Protein AF-A0A1A8U223-F1 (afdb_monomer)

Secondary structure (DSSP, 8-state):
--GGGSS-EEEEETTEEEEEE-HHHHHHTTSHHHHHHHHTTS--

Nearest PDB structures (foldseek):
  6p7f-assembly1_A  TM=9.847E-01  e=8.383E-04  Homo sapiens
  6bzr-assembly1_B  TM=9.798E-01  e=1.384E-03  Homo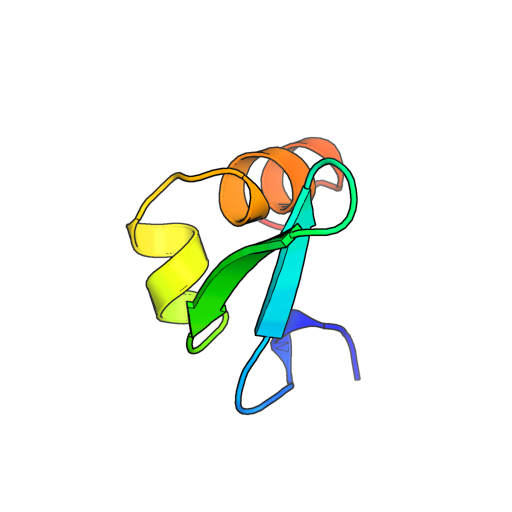 sapiens
  6bzr-assembly2_A  TM=9.770E-01  e=1.486E-03  Homo sapiens
  6par-assembly3_E  TM=9.134E-01  e=4.612E-02  Novosphingobium aromaticivorans DSM 12444
  5kpi-assembly2_B  TM=9.058E-01  e=1.673E-01  Mus musculus

pLDDT: mean 88.46, std 8.79, range [55.91, 95.38]

Foldseek 3Di:
DDLLPDQWDFDDDPNDTPDIGHLVVVCVVCDPSVVVCVVVVNHD

Solvent-accessible surface area (backbone atoms only — not comparable to full-atom values): 2774 Å² total; per-residue (Å²): 137,54,82,75,73,42,82,60,44,79,40,74,51,98,92,37,83,72,44,76,43,33,44,69,58,38,45,73,67,61,42,70,62,25,52,56,32,37,76,69,71,74,48,134

Mean predicted aligned error: 3.88 Å

Radius of gyration: 9.83 Å; Cα contacts (8 Å, |Δi|>4): 54; chains: 1; bounding box: 22×24×19 Å

Organism: Nothobran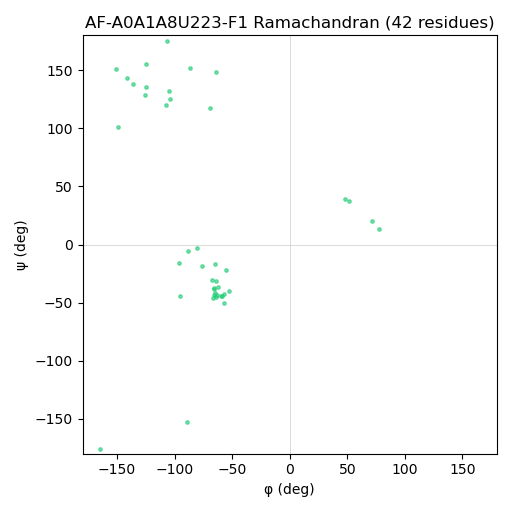chius furzeri (NCBI:txid105023)

InterPro domains:
  IPR027417 P-loop containing nucleoside triphosphate hydrolase [G3DSA:3.40.50.300] (1-42)

Sequence (44 aa):
NTIMDYTRVLVLDKGRVAEFDTPTNLISRRGIFYGMAKDAGLAQ

Structure (mmCIF, N/CA/C/O backbone):
data_AF-A0A1A8U223-F1
#
_entry.id   AF-A0A1A8U223-F1
#
loop_
_atom_site.group_PDB
_atom_site.id
_atom_site.type_symbol
_atom_site.label_atom_id
_atom_site.label_alt_id
_atom_site.label_comp_id
_atom_site.label_asym_id
_atom_site.label_entity_id
_atom_site.label_seq_id
_atom_site.pdbx_PDB_ins_code
_atom_site.Cartn_x
_atom_site.Cartn_y
_atom_site.Cartn_z
_atom_site.occupancy
_atom_site.B_iso_or_equiv
_atom_site.auth_seq_id
_atom_site.auth_comp_id
_atom_site.auth_asym_id
_atom_site.auth_atom_id
_atom_site.pdbx_PDB_model_num
ATOM 1 N N . ASN A 1 1 ? 17.020 5.389 3.026 1.00 55.91 1 ASN A N 1
ATOM 2 C CA . ASN A 1 1 ? 16.723 4.031 3.530 1.00 55.91 1 ASN A CA 1
ATOM 3 C C . ASN A 1 1 ? 15.338 4.000 4.164 1.00 55.91 1 ASN A C 1
ATOM 5 O O . ASN A 1 1 ? 15.207 3.852 5.373 1.00 55.91 1 ASN A O 1
ATOM 9 N N . THR A 1 2 ? 14.304 4.186 3.349 1.00 75.12 2 THR A N 1
ATOM 10 C CA . THR A 1 2 ? 12.885 4.072 3.718 1.00 75.12 2 THR A CA 1
ATOM 11 C C . THR A 1 2 ? 12.298 2.792 3.126 1.00 75.12 2 THR A C 1
ATOM 13 O O . THR A 1 2 ? 12.965 2.109 2.353 1.00 75.12 2 THR A O 1
ATOM 16 N N . ILE A 1 3 ? 11.040 2.469 3.445 1.00 72.44 3 ILE A N 1
ATOM 17 C CA . ILE A 1 3 ? 10.335 1.304 2.875 1.00 72.44 3 ILE A CA 1
ATOM 18 C C . ILE A 1 3 ? 10.306 1.311 1.331 1.00 72.44 3 ILE A C 1
ATOM 20 O O . ILE A 1 3 ? 10.164 0.261 0.712 1.00 72.44 3 ILE A O 1
ATOM 24 N N . MET A 1 4 ? 10.475 2.488 0.721 1.00 76.44 4 MET A N 1
ATOM 25 C CA . MET A 1 4 ? 10.503 2.694 -0.726 1.00 76.44 4 MET A CA 1
ATOM 26 C C . MET A 1 4 ? 11.820 2.259 -1.384 1.00 76.44 4 MET A C 1
ATOM 28 O O . MET A 1 4 ? 11.838 2.035 -2.590 1.00 76.44 4 MET A O 1
ATOM 32 N N . ASP A 1 5 ? 12.897 2.103 -0.606 1.00 79.38 5 ASP A N 1
ATOM 33 C CA . ASP A 1 5 ? 14.228 1.731 -1.112 1.00 79.38 5 ASP A CA 1
ATOM 34 C C . ASP A 1 5 ? 14.429 0.205 -1.176 1.00 79.38 5 ASP A C 1
ATOM 36 O O . ASP A 1 5 ? 15.458 -0.281 -1.647 1.00 79.38 5 ASP A O 1
ATOM 40 N N . TYR A 1 6 ? 13.467 -0.573 -0.674 1.00 82.88 6 TYR A N 1
ATOM 41 C CA . TYR A 1 6 ? 13.570 -2.027 -0.616 1.00 82.88 6 TYR A CA 1
ATOM 42 C C . TYR A 1 6 ? 13.097 -2.692 -1.905 1.00 82.88 6 TYR A C 1
ATOM 44 O O . TYR A 1 6 ? 12.200 -2.228 -2.606 1.00 82.88 6 TYR A O 1
ATOM 52 N N . THR A 1 7 ? 13.674 -3.860 -2.177 1.00 84.56 7 THR A N 1
ATOM 53 C CA . THR A 1 7 ? 13.398 -4.638 -3.387 1.00 84.56 7 THR A CA 1
ATOM 54 C C . THR A 1 7 ? 11.972 -5.184 -3.416 1.00 84.56 7 THR A C 1
ATOM 56 O O . THR A 1 7 ? 11.411 -5.354 -4.494 1.00 84.56 7 THR A O 1
ATOM 59 N N . ARG A 1 8 ? 11.381 -5.482 -2.251 1.00 90.56 8 ARG A N 1
ATOM 60 C CA . ARG A 1 8 ? 10.000 -5.963 -2.090 1.00 90.56 8 ARG A CA 1
ATOM 61 C C . ARG A 1 8 ? 9.430 -5.531 -0.744 1.00 90.56 8 ARG A C 1
ATOM 63 O O . ARG A 1 8 ? 10.166 -5.421 0.232 1.00 90.56 8 ARG A O 1
ATOM 70 N N . VAL A 1 9 ? 8.115 -5.362 -0.697 1.00 92.19 9 VAL A N 1
ATOM 71 C CA . VAL A 1 9 ? 7.338 -4.985 0.484 1.00 92.19 9 VAL A CA 1
ATOM 72 C C . VAL A 1 9 ? 6.251 -6.026 0.721 1.00 92.19 9 VAL A C 1
ATOM 74 O O . VAL A 1 9 ? 5.571 -6.443 -0.214 1.00 92.19 9 VAL A O 1
ATOM 77 N N . LEU A 1 10 ? 6.093 -6.431 1.982 1.00 93.44 10 LEU A N 1
ATOM 78 C CA . LEU A 1 10 ? 5.025 -7.307 2.454 1.00 93.44 10 LEU A CA 1
ATOM 79 C C . LEU A 1 10 ? 4.031 -6.490 3.279 1.00 93.44 10 LEU A C 1
ATOM 81 O O . LEU A 1 10 ? 4.400 -5.924 4.306 1.00 93.44 10 LEU A O 1
ATOM 85 N N . VAL A 1 11 ? 2.774 -6.462 2.852 1.00 93.19 11 VAL A N 1
ATOM 86 C CA . VAL A 1 11 ? 1.674 -5.837 3.588 1.00 93.19 11 VAL A CA 1
ATOM 87 C C . VAL A 1 11 ? 0.842 -6.927 4.243 1.00 93.19 11 VAL A C 1
ATOM 89 O O . VAL A 1 11 ? 0.366 -7.849 3.575 1.00 93.19 11 VAL A O 1
ATOM 92 N N . LEU A 1 12 ? 0.660 -6.810 5.556 1.00 94.94 12 LEU A N 1
ATOM 93 C CA . LEU A 1 12 ? -0.193 -7.690 6.343 1.00 94.94 12 LEU A CA 1
ATOM 94 C C . LEU A 1 12 ? -1.493 -6.967 6.699 1.00 94.94 12 LEU A C 1
ATOM 96 O O . LEU A 1 12 ? -1.452 -5.853 7.212 1.00 94.94 12 LEU A O 1
ATOM 100 N N . ASP A 1 13 ? -2.627 -7.631 6.490 1.00 93.88 13 ASP A N 1
ATOM 101 C CA . ASP A 1 13 ? -3.932 -7.207 7.000 1.00 93.88 13 ASP A CA 1
ATOM 102 C C . ASP A 1 13 ? -4.557 -8.351 7.805 1.00 93.88 13 ASP A C 1
ATOM 104 O O . ASP A 1 13 ? -4.611 -9.496 7.349 1.00 93.88 13 ASP A O 1
ATOM 108 N N . LYS A 1 14 ? -4.994 -8.056 9.035 1.00 93.81 14 LYS A N 1
ATOM 109 C CA . LYS A 1 14 ? -5.654 -9.016 9.947 1.00 93.81 14 LYS A CA 1
ATOM 110 C C . LYS A 1 14 ? -4.920 -10.362 10.083 1.00 93.81 14 LYS A C 1
ATOM 112 O O . LYS A 1 14 ? -5.538 -11.425 10.129 1.00 93.81 14 LYS A O 1
ATOM 117 N N . GLY A 1 15 ? -3.589 -10.317 10.134 1.00 94.88 15 GLY A N 1
ATOM 118 C CA . GLY A 1 15 ? -2.740 -11.504 10.290 1.00 94.88 15 GLY A CA 1
ATOM 119 C C . GLY A 1 15 ? -2.564 -12.342 9.020 1.00 94.88 15 GLY A C 1
ATOM 120 O O . GLY A 1 15 ? -2.084 -13.470 9.102 1.00 94.88 15 GLY A O 1
ATOM 121 N N . ARG A 1 16 ? -2.940 -11.822 7.848 1.00 95.38 16 ARG A N 1
ATOM 122 C CA . ARG A 1 16 ? -2.730 -12.469 6.547 1.00 95.38 16 ARG A CA 1
ATOM 123 C C . ARG A 1 16 ? -1.969 -11.553 5.603 1.00 95.38 16 ARG A C 1
ATOM 125 O O . ARG 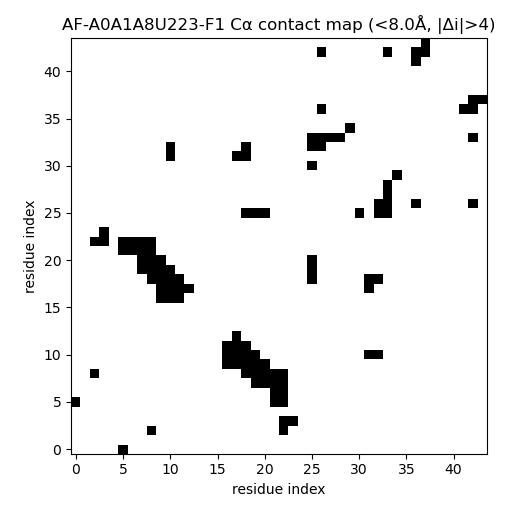A 1 16 ? -2.019 -10.335 5.734 1.00 95.38 16 ARG A O 1
ATOM 132 N N . VAL A 1 17 ? -1.281 -12.150 4.633 1.00 94.31 17 VAL A N 1
ATOM 133 C CA . VAL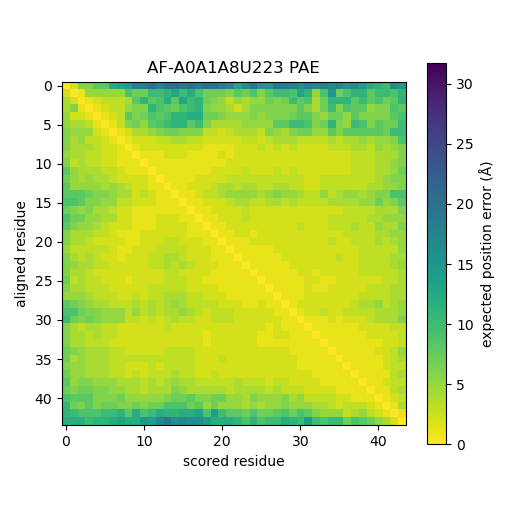 A 1 17 ? -0.633 -11.403 3.551 1.00 94.31 17 VAL A CA 1
ATOM 134 C C . VAL A 1 17 ? -1.707 -10.816 2.647 1.00 94.31 17 VAL A C 1
ATOM 136 O O . VAL A 1 17 ? -2.473 -11.559 2.039 1.00 94.31 17 VAL A O 1
ATOM 139 N N . ALA A 1 18 ? -1.754 -9.491 2.582 1.00 95.06 18 ALA A N 1
ATOM 140 C CA . ALA A 1 18 ? -2.668 -8.757 1.723 1.00 95.06 18 ALA A CA 1
ATOM 141 C C . ALA A 1 18 ? -1.999 -8.386 0.394 1.00 95.06 18 ALA A C 1
ATOM 143 O O . ALA A 1 18 ? -2.580 -8.583 -0.670 1.00 95.06 18 ALA A O 1
ATOM 144 N N . GLU A 1 19 ? -0.755 -7.900 0.443 1.00 95.19 19 GLU A N 1
ATOM 145 C CA . GLU A 1 19 ? 0.016 -7.517 -0.742 1.00 95.19 19 GLU A CA 1
ATOM 146 C C . GLU A 1 19 ? 1.486 -7.917 -0.581 1.00 95.19 19 GLU A C 1
ATOM 148 O O . GLU A 1 19 ? 2.049 -7.845 0.512 1.00 95.19 19 GLU A O 1
ATOM 153 N N . PHE A 1 20 ? 2.116 -8.346 -1.675 1.00 95.06 20 PHE A N 1
ATOM 154 C CA . PHE A 1 20 ? 3.540 -8.665 -1.696 1.00 95.06 20 PHE A CA 1
ATOM 155 C C . PHE A 1 20 ? 4.137 -8.391 -3.076 1.00 95.06 20 PHE A C 1
ATOM 157 O O . PHE A 1 20 ? 3.949 -9.181 -4.002 1.00 95.06 20 PHE A O 1
ATOM 164 N N . ASP A 1 21 ? 4.823 -7.259 -3.232 1.00 94.56 21 ASP A N 1
ATOM 165 C CA . ASP A 1 21 ? 5.474 -6.866 -4.491 1.00 94.56 21 ASP A CA 1
ATOM 166 C C . ASP A 1 21 ? 6.493 -5.730 -4.263 1.00 94.56 21 ASP A C 1
ATOM 168 O O . ASP A 1 21 ? 6.742 -5.326 -3.128 1.00 94.56 21 ASP A O 1
ATOM 172 N N . THR A 1 22 ? 7.105 -5.209 -5.326 1.00 93.31 22 THR A N 1
ATOM 173 C CA . THR A 1 22 ? 7.944 -4.003 -5.279 1.00 93.31 22 THR A CA 1
ATOM 174 C C . THR A 1 22 ? 7.116 -2.768 -4.878 1.00 93.31 22 THR A C 1
ATOM 176 O O . THR A 1 22 ? 5.942 -2.676 -5.252 1.00 93.31 22 THR A O 1
ATOM 179 N N . PRO A 1 23 ? 7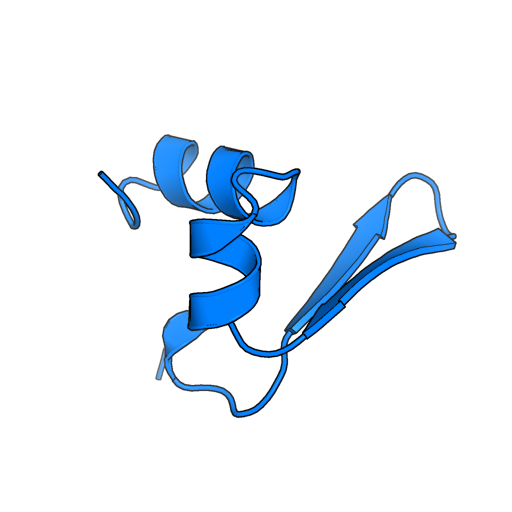.698 -1.775 -4.173 1.00 90.50 23 PRO A N 1
ATOM 180 C CA . PRO A 1 23 ? 6.981 -0.555 -3.784 1.00 90.50 23 PRO A CA 1
ATOM 181 C C . PRO A 1 23 ? 6.303 0.148 -4.969 1.00 90.50 23 PRO A C 1
ATOM 183 O O . PRO A 1 23 ? 5.164 0.597 -4.867 1.00 90.50 23 PRO A O 1
ATOM 186 N N . THR A 1 24 ? 6.976 0.193 -6.122 1.00 90.94 24 THR A N 1
ATOM 187 C CA . THR A 1 2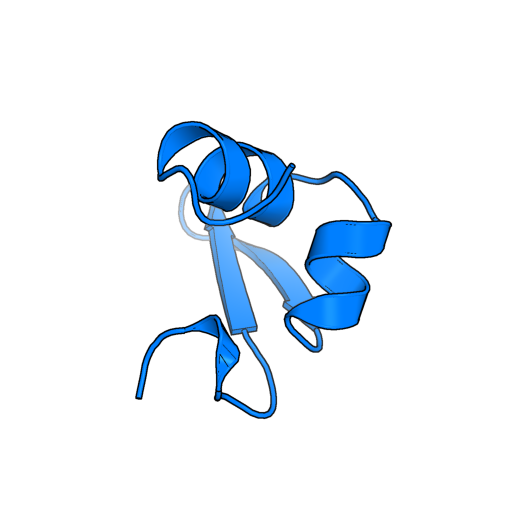4 ? 6.470 0.820 -7.351 1.00 90.94 24 THR A CA 1
ATOM 188 C C . THR A 1 24 ? 5.218 0.115 -7.873 1.00 90.94 24 THR A C 1
ATOM 190 O O . THR A 1 24 ? 4.235 0.776 -8.214 1.00 90.94 24 THR A O 1
ATOM 193 N N . ASN A 1 25 ? 5.216 -1.223 -7.877 1.00 93.50 25 ASN A N 1
ATOM 194 C CA . ASN A 1 25 ? 4.048 -2.009 -8.270 1.00 93.50 25 ASN A CA 1
ATOM 195 C C . ASN A 1 25 ? 2.892 -1.807 -7.288 1.00 93.50 25 ASN A C 1
ATOM 197 O O . ASN A 1 25 ? 1.753 -1.622 -7.712 1.00 93.50 25 ASN A O 1
ATOM 201 N N . LEU A 1 26 ? 3.173 -1.807 -5.984 1.00 92.75 26 LEU A N 1
ATOM 202 C CA . LEU A 1 26 ? 2.148 -1.627 -4.957 1.00 92.75 26 LEU A CA 1
ATOM 203 C C . LEU A 1 26 ? 1.508 -0.228 -4.997 1.00 92.75 26 LEU A C 1
ATOM 205 O O . LEU A 1 26 ? 0.291 -0.110 -4.855 1.00 92.75 26 LEU A O 1
ATOM 209 N N . ILE A 1 27 ? 2.289 0.821 -5.278 1.00 91.62 27 ILE A N 1
ATOM 210 C CA . ILE A 1 27 ? 1.761 2.176 -5.512 1.00 91.62 27 ILE A CA 1
ATOM 211 C C . ILE A 1 27 ? 0.886 2.216 -6.765 1.00 91.62 27 ILE A C 1
ATOM 213 O O . ILE A 1 27 ? -0.213 2.767 -6.727 1.00 91.62 27 ILE A O 1
ATOM 217 N N . SER A 1 28 ? 1.336 1.607 -7.867 1.00 91.19 28 SER A N 1
ATOM 218 C CA . SER A 1 28 ? 0.581 1.586 -9.126 1.00 91.19 28 SER A CA 1
ATOM 219 C C . SER A 1 28 ? -0.763 0.862 -8.993 1.00 91.19 28 SER A C 1
ATOM 221 O O . SER A 1 28 ? -1.764 1.321 -9.542 1.00 91.19 28 SER A O 1
ATOM 223 N N . ARG A 1 29 ? -0.816 -0.214 -8.195 1.00 92.12 29 ARG A N 1
ATOM 224 C CA . ARG A 1 29 ? -2.048 -0.963 -7.895 1.00 92.12 29 ARG A CA 1
ATOM 225 C C . ARG A 1 29 ? -3.081 -0.153 -7.108 1.00 92.12 29 ARG A C 1
ATOM 227 O O . ARG A 1 29 ? -4.239 -0.556 -7.073 1.00 92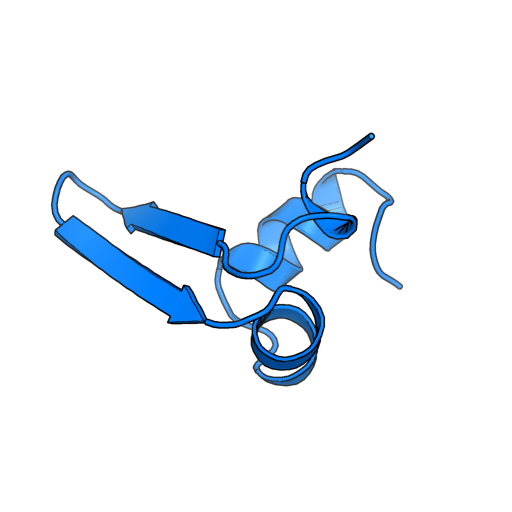.12 29 ARG A O 1
ATOM 234 N N . ARG A 1 30 ? -2.678 0.960 -6.479 1.00 90.19 30 ARG A N 1
ATOM 235 C CA . ARG A 1 30 ? -3.535 1.807 -5.631 1.00 90.19 30 ARG A CA 1
ATOM 236 C C . ARG A 1 30 ? -4.286 1.021 -4.540 1.00 90.19 30 ARG A C 1
ATOM 238 O O . ARG A 1 30 ? -5.438 1.319 -4.238 1.00 90.19 30 ARG A O 1
ATOM 245 N N . GLY A 1 31 ? -3.6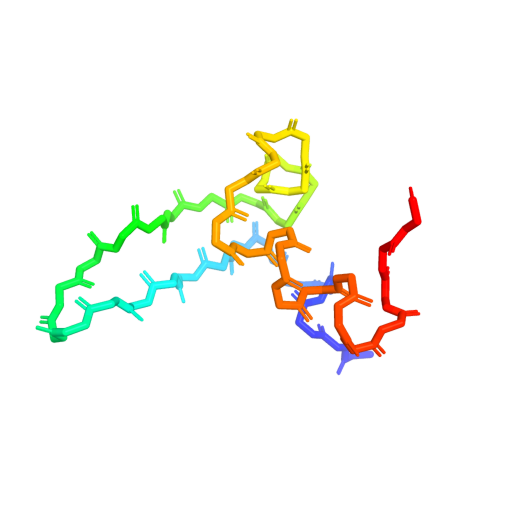21 0.014 -3.969 1.00 92.88 31 GLY A N 1
ATOM 246 C CA . GLY A 1 31 ? -4.149 -0.840 -2.902 1.00 92.88 31 GLY A CA 1
ATOM 247 C C . GLY A 1 31 ? -3.884 -0.306 -1.489 1.00 92.88 31 GLY A C 1
ATOM 248 O O . GLY A 1 31 ? -3.722 0.899 -1.283 1.00 92.88 31 GLY A O 1
ATOM 249 N N . ILE A 1 32 ? -3.805 -1.207 -0.507 1.00 94.12 32 ILE A N 1
ATOM 250 C CA . ILE A 1 32 ? -3.584 -0.880 0.913 1.00 94.12 32 ILE A CA 1
ATOM 251 C C . ILE A 1 32 ? -2.266 -0.124 1.081 1.00 94.12 32 ILE A C 1
ATOM 253 O O . ILE A 1 32 ? -2.226 0.904 1.757 1.00 94.12 32 ILE A O 1
ATOM 257 N N . PHE A 1 33 ? -1.199 -0.588 0.421 1.00 93.12 33 PHE A N 1
ATOM 258 C CA . PHE A 1 33 ? 0.095 0.087 0.464 1.00 93.12 33 PHE A CA 1
ATOM 259 C C . PHE A 1 33 ? 0.026 1.537 -0.012 1.00 93.12 33 PHE A C 1
ATOM 261 O O . PHE A 1 33 ? 0.604 2.419 0.618 1.00 93.12 33 PHE A O 1
ATOM 268 N N . TYR A 1 34 ? -0.704 1.797 -1.098 1.00 93.88 34 TYR A N 1
ATOM 269 C CA . TYR A 1 34 ? -0.873 3.149 -1.622 1.00 93.88 34 TYR A CA 1
ATOM 270 C C . TYR A 1 34 ? -1.640 4.043 -0.646 1.00 93.88 34 TYR A C 1
ATOM 272 O O . TYR A 1 34 ? -1.236 5.183 -0.450 1.00 93.88 34 TYR A O 1
ATOM 280 N N . GLY A 1 35 ? -2.698 3.530 -0.008 1.00 93.31 35 GLY A N 1
ATOM 281 C CA . GLY A 1 35 ? -3.421 4.260 1.038 1.00 93.31 35 GLY A CA 1
ATOM 282 C C . GLY A 1 35 ? -2.494 4.673 2.180 1.00 93.31 35 GLY A C 1
ATOM 283 O O . GLY A 1 35 ? -2.388 5.855 2.486 1.00 93.31 35 GLY A O 1
ATOM 284 N N . MET A 1 36 ? -1.718 3.723 2.712 1.00 91.50 36 MET A N 1
ATOM 285 C CA . MET A 1 36 ? -0.728 4.005 3.758 1.00 91.50 36 MET A CA 1
ATOM 286 C C . MET A 1 36 ? 0.332 5.018 3.304 1.00 91.50 36 MET A C 1
ATOM 288 O O . MET A 1 36 ? 0.673 5.935 4.047 1.00 91.50 36 MET A O 1
ATOM 292 N N . ALA A 1 37 ? 0.856 4.868 2.084 1.00 90.44 37 ALA A N 1
ATOM 293 C CA . ALA A 1 37 ? 1.863 5.773 1.539 1.00 90.44 37 ALA A CA 1
ATOM 294 C C . ALA A 1 37 ? 1.301 7.185 1.324 1.00 90.44 37 ALA A C 1
ATOM 296 O O . ALA A 1 37 ? 1.988 8.164 1.599 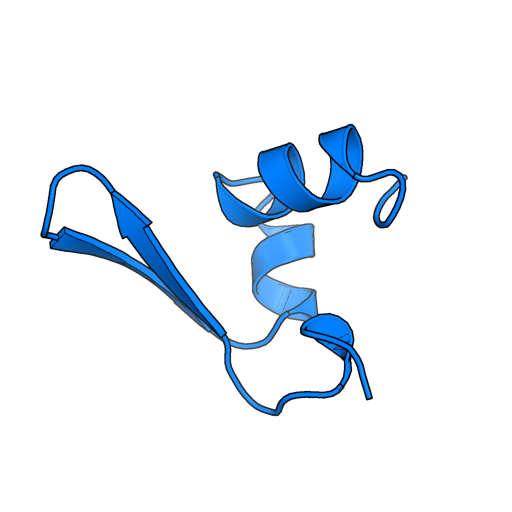1.00 90.44 37 ALA A O 1
ATOM 297 N N . LYS A 1 38 ? 0.050 7.302 0.876 1.00 91.12 38 LYS A N 1
ATOM 298 C CA . LYS A 1 38 ? -0.641 8.579 0.699 1.00 91.12 38 LYS A CA 1
ATOM 299 C C . LYS A 1 38 ? -0.900 9.266 2.038 1.00 91.12 38 LYS A C 1
ATOM 301 O O . LYS A 1 38 ? -0.593 10.448 2.172 1.00 91.12 38 LYS A O 1
ATOM 306 N N . ASP A 1 39 ? -1.395 8.530 3.029 1.00 90.88 39 ASP A N 1
ATOM 307 C CA . ASP A 1 39 ? -1.660 9.055 4.373 1.00 90.88 39 ASP A CA 1
ATOM 308 C C . ASP A 1 39 ? -0.366 9.506 5.071 1.00 90.88 39 ASP A C 1
ATOM 310 O O . ASP A 1 39 ? -0.360 10.483 5.816 1.00 90.88 39 ASP A O 1
ATOM 314 N N . ALA A 1 40 ? 0.753 8.840 4.773 1.00 87.56 40 ALA A N 1
ATOM 315 C CA . ALA A 1 40 ? 2.085 9.218 5.240 1.00 87.56 40 ALA A CA 1
ATOM 316 C C . ALA A 1 40 ? 2.740 10.361 4.434 1.00 87.56 40 ALA A C 1
ATOM 318 O O . ALA A 1 40 ? 3.851 10.773 4.766 1.00 87.56 40 ALA A O 1
ATOM 319 N N . GLY A 1 41 ? 2.103 10.861 3.366 1.00 85.75 41 GLY A N 1
ATOM 320 C CA . GLY A 1 41 ? 2.663 11.899 2.490 1.00 85.75 41 GLY A CA 1
ATOM 321 C C . GLY A 1 41 ? 3.823 11.427 1.600 1.00 85.75 41 GLY A C 1
ATOM 322 O O . GLY A 1 41 ? 4.608 12.243 1.127 1.00 85.75 41 GLY A O 1
ATOM 323 N N . LEU A 1 42 ? 3.949 10.116 1.383 1.00 82.62 42 LEU A N 1
ATOM 324 C CA . LEU A 1 42 ? 5.011 9.472 0.599 1.00 82.62 42 LEU A CA 1
ATOM 325 C C . LEU A 1 42 ? 4.603 9.178 -0.855 1.00 82.62 42 LEU A C 1
ATOM 327 O O . LEU A 1 42 ? 5.467 8.894 -1.683 1.00 82.62 42 LEU A O 1
ATOM 331 N N . ALA A 1 43 ? 3.307 9.222 -1.172 1.00 71.06 43 ALA A N 1
ATOM 332 C CA . ALA A 1 43 ? 2.775 9.027 -2.519 1.00 71.06 43 ALA A CA 1
ATOM 333 C C . ALA A 1 43 ? 1.697 10.079 -2.830 1.00 71.06 43 ALA A C 1
ATOM 335 O O . ALA A 1 43 ? 0.861 10.370 -1.973 1.00 71.06 43 ALA A O 1
ATOM 336 N N . GLN A 1 44 ? 1.710 10.624 -4.052 1.00 64.62 44 GLN A N 1
ATOM 337 C CA . GLN A 1 44 ? 0.758 11.632 -4.539 1.00 64.62 44 GLN A CA 1
ATOM 338 C C . GLN A 1 44 ? 0.030 11.125 -5.789 1.00 64.62 44 GLN A C 1
ATOM 340 O O . GLN A 1 44 ? 0.704 10.564 -6.681 1.00 64.62 44 GLN A O 1
#